Protein AF-A0A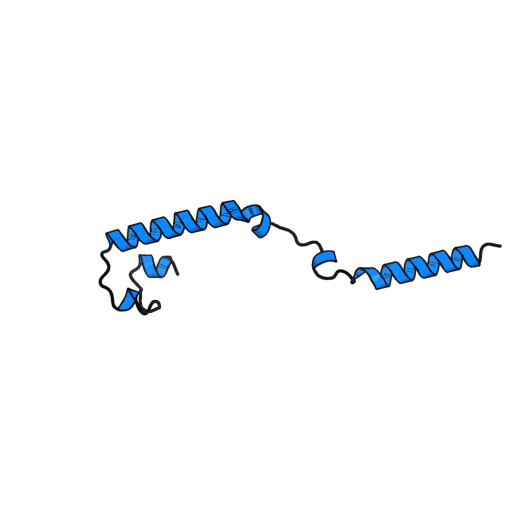9P0L4K6-F1 (afdb_monomer)

Solvent-accessible surface area (backbone atoms only — not comparable to full-atom values): 4916 Å² total; per-residue (Å²): 111,66,68,40,48,67,69,70,53,31,84,91,35,79,70,56,56,75,46,92,74,56,69,69,56,40,48,52,50,47,50,52,53,47,54,52,49,53,50,50,51,64,76,39,40,67,68,76,68,53,79,78,54,64,56,78,80,43,73,60,73,60,49,62,61,50,51,50,54,53,52,51,55,53,49,53,65,73,66,67,125

Sequence (81 aa):
MKQNIGRGEFSQFPKLSQTSCQEDDVSTYVQHLNALYSDFESRFEDILTMVIPPWIINPYDDIEETNVIIQEELTELSTNE

Foldseek 3Di:
DLVCLLVQNCPVPPVSVVDDDDNVRSVVVSVVVVVVVVVVCVVCVCVVPDDDDVCVVPVCPCVVVVVVVVVVVVVVVVPPD

Radius of gyration: 28.34 Å; Cα contacts (8 Å, |Δi|>4): 24; chains: 1; bounding box: 59×16×76 Å

Organism: Acanthoscelides obtectus (NCBI:txid200917)

pLDDT: mean 86.64, std 8.34, range [58.62, 98.19]

Structure (mmCIF, N/CA/C/O backbone):
data_AF-A0A9P0L4K6-F1
#
_entry.id   AF-A0A9P0L4K6-F1
#
loop_
_atom_site.group_PDB
_atom_site.id
_atom_site.type_symbol
_atom_site.label_atom_id
_atom_site.label_alt_id
_atom_site.label_comp_id
_atom_site.label_asym_id
_atom_site.label_entity_id
_atom_site.label_seq_id
_atom_site.pdbx_PDB_ins_code
_atom_site.Cartn_x
_atom_site.Cartn_y
_atom_site.Cartn_z
_atom_site.occupancy
_atom_site.B_iso_or_equiv
_atom_site.auth_seq_id
_atom_site.auth_comp_id
_atom_site.auth_asym_id
_atom_site.auth_atom_id
_atom_site.pdbx_PDB_model_num
ATOM 1 N N . MET A 1 1 ? -3.075 -7.304 11.664 1.00 68.12 1 MET A N 1
ATOM 2 C CA . MET A 1 1 ? -3.340 -6.108 12.501 1.00 68.12 1 MET A CA 1
ATOM 3 C C . MET A 1 1 ? -4.836 -5.835 12.669 1.00 68.12 1 MET A C 1
ATOM 5 O O . MET A 1 1 ? -5.336 -6.035 13.766 1.00 68.12 1 MET A O 1
ATOM 9 N N . LYS A 1 2 ? -5.570 -5.460 11.609 1.00 75.81 2 LYS A N 1
ATOM 10 C CA . LYS A 1 2 ? -7.024 -5.199 11.658 1.00 75.81 2 LYS A CA 1
ATOM 11 C C . LYS A 1 2 ? -7.857 -6.370 12.211 1.00 75.81 2 LYS A C 1
ATOM 13 O O . LYS A 1 2 ? -8.774 -6.144 12.988 1.00 75.81 2 LYS A O 1
ATOM 18 N N . GLN A 1 3 ? -7.541 -7.610 11.823 1.00 80.88 3 GLN A N 1
ATOM 19 C CA . GLN A 1 3 ? -8.284 -8.794 12.28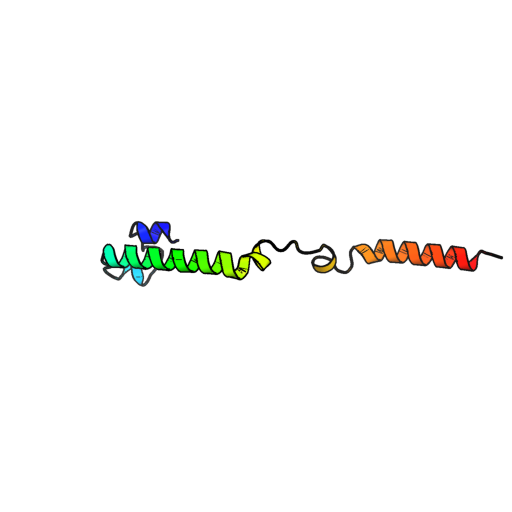6 1.00 80.88 3 GLN A CA 1
ATOM 20 C C . GLN A 1 3 ? -8.185 -8.992 13.805 1.00 80.88 3 GLN A C 1
ATOM 22 O O . GLN A 1 3 ? -9.192 -9.271 14.440 1.00 80.88 3 GLN A O 1
ATOM 27 N N . ASN A 1 4 ? -7.003 -8.774 14.382 1.00 83.94 4 ASN A N 1
ATOM 28 C CA . ASN A 1 4 ? -6.769 -8.887 15.823 1.00 83.94 4 ASN A CA 1
ATOM 29 C C . ASN A 1 4 ? -7.589 -7.825 16.577 1.00 83.94 4 ASN A C 1
ATOM 31 O O . ASN A 1 4 ? -8.274 -8.146 17.539 1.00 83.94 4 ASN A O 1
ATOM 35 N N . ILE A 1 5 ? -7.617 -6.581 16.076 1.00 84.00 5 ILE A N 1
ATOM 36 C CA . ILE A 1 5 ? -8.456 -5.505 16.636 1.00 84.00 5 ILE A CA 1
ATOM 37 C C . ILE A 1 5 ? -9.936 -5.896 16.593 1.00 84.00 5 ILE A C 1
ATOM 39 O O . ILE A 1 5 ? -10.612 -5.793 17.607 1.00 84.00 5 ILE A O 1
ATOM 43 N N . GLY A 1 6 ? -10.422 -6.409 15.458 1.00 82.44 6 GLY A N 1
ATOM 44 C CA . GLY A 1 6 ? -11.810 -6.866 15.324 1.00 82.44 6 GLY A CA 1
ATOM 45 C C . GLY A 1 6 ? -12.179 -8.062 16.208 1.00 82.44 6 GLY A C 1
ATOM 46 O O . GLY A 1 6 ? -13.357 -8.297 16.434 1.00 82.44 6 GLY A O 1
ATOM 47 N N . ARG A 1 7 ? -11.190 -8.802 16.723 1.00 85.75 7 ARG A N 1
ATOM 48 C CA . ARG A 1 7 ? -11.370 -9.882 17.707 1.00 85.75 7 ARG A CA 1
ATOM 49 C C . ARG A 1 7 ? -11.194 -9.416 19.157 1.00 85.75 7 ARG A C 1
ATOM 51 O O . ARG A 1 7 ? -11.254 -10.239 20.063 1.00 85.75 7 ARG A O 1
ATOM 58 N N . GLY A 1 8 ? -10.933 -8.127 19.387 1.00 83.19 8 GLY A N 1
ATOM 59 C CA . GLY A 1 8 ? -10.614 -7.592 20.715 1.00 83.19 8 GLY A CA 1
ATOM 60 C C . GLY A 1 8 ? -9.212 -7.960 21.221 1.00 83.19 8 GLY A C 1
ATOM 61 O O . GLY A 1 8 ? -8.899 -7.790 22.397 1.00 83.19 8 GLY A O 1
ATOM 62 N N . GLU A 1 9 ? -8.339 -8.474 20.354 1.00 87.44 9 GLU A N 1
ATOM 63 C CA . GLU A 1 9 ? -6.981 -8.890 20.702 1.00 87.44 9 GLU A CA 1
ATOM 64 C C . GLU A 1 9 ? -6.037 -7.675 20.700 1.00 87.44 9 GLU A C 1
ATOM 66 O O . GLU A 1 9 ? -5.366 -7.357 19.711 1.00 87.44 9 GLU A O 1
ATOM 71 N N . PHE A 1 10 ? -5.984 -6.972 21.835 1.00 88.00 10 PHE A N 1
ATOM 72 C CA . PHE A 1 10 ? -5.215 -5.730 21.976 1.00 88.00 10 PHE A CA 1
ATOM 73 C C . PHE A 1 10 ? -3.810 -5.898 22.558 1.00 88.00 10 PHE A C 1
ATOM 75 O O . PHE A 1 10 ? -3.113 -4.902 22.724 1.00 88.00 10 PHE A O 1
ATOM 82 N N . SER A 1 11 ? -3.356 -7.121 22.851 1.00 86.12 11 SER A N 1
ATOM 83 C CA . SER A 1 11 ? -2.062 -7.392 23.510 1.00 86.12 11 SER A CA 1
ATOM 84 C C . SER A 1 11 ? -0.857 -6.754 22.805 1.00 86.12 11 SER A C 1
ATOM 86 O O . SER A 1 11 ? 0.091 -6.327 23.457 1.00 86.12 11 SER A O 1
ATOM 88 N N . GLN A 1 12 ? -0.926 -6.625 21.479 1.00 86.62 12 GLN A N 1
ATOM 89 C CA . GLN A 1 12 ? 0.092 -5.984 20.641 1.00 86.62 12 GLN A CA 1
ATOM 90 C C . GLN A 1 12 ? 0.087 -4.441 20.699 1.00 86.62 12 GLN A C 1
ATOM 92 O O . GLN A 1 12 ? 0.974 -3.802 20.138 1.00 86.62 12 GLN A O 1
ATOM 97 N N . PHE A 1 13 ? -0.898 -3.827 21.361 1.00 85.19 13 PHE A N 1
ATOM 98 C CA . PHE A 1 13 ? -1.077 -2.379 21.454 1.00 85.19 13 PHE A CA 1
ATOM 99 C C . PHE A 1 13 ? -1.084 -1.933 22.921 1.00 85.19 13 PHE A C 1
ATOM 101 O O . PHE A 1 13 ? -2.142 -1.932 23.549 1.00 85.19 13 PHE A O 1
ATOM 108 N N . PRO A 1 14 ? 0.053 -1.466 23.469 1.00 85.19 14 PRO A N 1
ATOM 109 C CA . PRO A 1 14 ? 0.191 -1.162 24.897 1.00 85.19 14 PRO A CA 1
ATOM 110 C C . PRO A 1 14 ? -0.853 -0.192 25.462 1.00 85.19 14 PRO A C 1
ATOM 112 O O . PRO A 1 14 ? -1.191 -0.270 26.635 1.00 85.19 14 PRO A O 1
ATOM 115 N N . LYS A 1 15 ? -1.364 0.731 24.638 1.00 85.19 15 LYS A N 1
ATOM 116 C CA . LYS A 1 15 ? -2.402 1.689 25.048 1.00 85.19 15 LYS A CA 1
ATOM 117 C C . LYS A 1 15 ? -3.812 1.100 24.984 1.00 85.19 15 LYS A C 1
ATOM 119 O O . LYS A 1 15 ? -4.633 1.392 25.847 1.00 85.19 15 LYS A O 1
ATOM 124 N N . LEU A 1 16 ? -4.094 0.278 23.974 1.00 81.62 16 LEU A N 1
ATOM 125 C CA . LEU A 1 16 ? -5.419 -0.325 23.800 1.00 81.62 16 LEU A CA 1
ATOM 126 C C . LEU A 1 16 ? -5.613 -1.514 24.743 1.00 81.62 16 LEU A C 1
ATOM 128 O O . LEU A 1 16 ? -6.707 -1.700 25.249 1.00 81.62 16 LEU A O 1
ATOM 132 N N . SER A 1 17 ? -4.553 -2.263 25.062 1.00 84.00 17 SER A N 1
ATOM 133 C CA . SER A 1 17 ? -4.612 -3.361 26.036 1.00 84.00 17 SER A CA 1
ATOM 134 C C . SER A 1 17 ? -4.943 -2.911 27.460 1.00 84.00 17 SER A C 1
ATOM 136 O O . SER A 1 17 ? -5.404 -3.718 28.259 1.00 84.00 17 SER A O 1
ATOM 138 N N . GLN A 1 18 ? -4.707 -1.638 27.781 1.00 84.88 18 GLN A N 1
ATOM 139 C CA . GLN A 1 18 ? -5.010 -1.039 29.085 1.00 84.88 18 GLN A CA 1
ATOM 140 C C . GLN A 1 18 ? -6.381 -0.350 29.119 1.00 84.88 18 GLN A C 1
ATOM 142 O O . GLN A 1 18 ? -6.813 0.102 30.177 1.00 84.88 18 GLN A O 1
ATOM 147 N N . THR A 1 19 ? -7.055 -0.244 27.973 1.00 80.19 19 THR A N 1
ATOM 148 C CA . THR A 1 19 ? -8.302 0.508 27.826 1.00 80.19 19 THR A CA 1
ATOM 149 C C . THR A 1 19 ? -9.468 -0.458 27.644 1.00 80.19 19 THR A C 1
ATOM 151 O O . THR A 1 19 ? -9.379 -1.413 26.879 1.00 80.19 19 THR A O 1
ATOM 154 N N . SER A 1 20 ? -10.581 -0.210 28.335 1.00 80.94 20 SER A N 1
ATOM 155 C CA . SER A 1 20 ? -11.837 -0.905 28.044 1.00 80.94 20 SER A CA 1
ATOM 156 C C . SER A 1 20 ? -12.457 -0.292 26.791 1.00 80.94 20 SER A C 1
ATOM 158 O O . SER A 1 20 ? -12.786 0.894 26.789 1.00 80.94 20 SER A O 1
ATOM 160 N N . CYS A 1 21 ? -12.589 -1.078 25.725 1.00 81.94 21 CYS A N 1
ATOM 161 C CA . CYS A 1 21 ? -13.222 -0.654 24.478 1.00 81.94 21 CYS A CA 1
ATOM 162 C C . CYS A 1 21 ? -14.584 -1.338 24.336 1.00 81.94 21 CYS A C 1
ATOM 164 O O . CYS A 1 21 ? -14.684 -2.548 24.539 1.00 81.94 21 CYS A O 1
ATOM 166 N N . GLN A 1 22 ? -15.621 -0.577 23.979 1.00 88.50 22 GLN A N 1
ATOM 167 C CA . GLN A 1 22 ? -16.918 -1.158 23.630 1.00 88.50 22 GLN A CA 1
ATOM 168 C C . GLN A 1 22 ? -16.820 -1.867 22.276 1.00 88.50 22 GLN A C 1
ATOM 170 O O . GLN A 1 22 ? -16.099 -1.421 21.384 1.00 88.50 22 GLN A O 1
ATOM 175 N N . GLU A 1 23 ? -17.557 -2.963 22.109 1.00 86.56 23 GLU A N 1
ATOM 176 C CA . GLU A 1 23 ? -17.541 -3.752 20.871 1.00 86.56 23 GLU A CA 1
ATOM 177 C C . GLU A 1 23 ? -17.977 -2.920 19.649 1.00 86.56 23 GLU A C 1
ATOM 179 O O . GLU A 1 23 ? -17.360 -3.009 18.585 1.00 86.56 23 GLU A O 1
ATOM 184 N N . ASP A 1 24 ? -18.954 -2.027 19.828 1.00 91.12 24 ASP A N 1
ATOM 185 C CA . ASP A 1 24 ? -19.434 -1.113 18.783 1.00 91.12 24 ASP A CA 1
ATOM 186 C C . ASP A 1 24 ? -18.356 -0.115 18.332 1.00 91.12 24 ASP A C 1
ATOM 188 O O . ASP A 1 24 ? -18.186 0.130 17.131 1.00 91.12 24 ASP A O 1
ATOM 192 N N . ASP A 1 25 ? -17.574 0.418 19.276 1.00 89.81 25 ASP A N 1
ATOM 193 C CA . ASP A 1 25 ? -16.462 1.327 18.981 1.00 89.81 25 ASP A CA 1
ATOM 194 C C . ASP A 1 25 ? -15.364 0.596 18.200 1.00 89.81 25 ASP A C 1
ATOM 196 O O . ASP A 1 25 ? -14.820 1.117 17.223 1.00 89.81 25 ASP A O 1
ATOM 200 N N . VAL A 1 26 ? -15.059 -0.642 18.602 1.00 89.38 26 VAL A N 1
ATOM 201 C CA . VAL A 1 26 ? -14.073 -1.500 17.933 1.00 89.38 26 VAL A CA 1
ATOM 202 C C . VAL A 1 26 ? -14.518 -1.816 16.508 1.00 89.38 26 VAL A C 1
ATOM 204 O O . VAL A 1 26 ? -13.723 -1.693 15.574 1.00 89.38 26 VAL A O 1
ATOM 207 N N . SER A 1 27 ? -15.788 -2.175 16.321 1.00 90.50 27 SER A N 1
ATOM 208 C CA . SER A 1 27 ? -16.371 -2.451 15.007 1.00 90.50 27 SER A CA 1
ATOM 209 C C . SER A 1 27 ? -16.300 -1.225 14.094 1.00 90.50 27 SER A C 1
ATOM 211 O O . SER A 1 27 ? -15.784 -1.308 12.975 1.00 90.50 27 SER A O 1
ATOM 213 N N . THR A 1 28 ? -16.711 -0.060 14.601 1.00 93.25 28 THR A N 1
ATOM 214 C CA . THR A 1 28 ? -16.658 1.220 13.876 1.00 93.25 28 THR A CA 1
ATOM 215 C C . THR A 1 28 ? -15.226 1.575 13.481 1.00 93.25 28 THR A C 1
ATOM 217 O O . THR A 1 28 ? -14.941 1.897 12.325 1.00 93.25 28 THR A O 1
ATOM 220 N N . TYR A 1 29 ? -14.278 1.433 14.407 1.00 91.31 29 TYR A N 1
ATOM 221 C CA . TYR A 1 2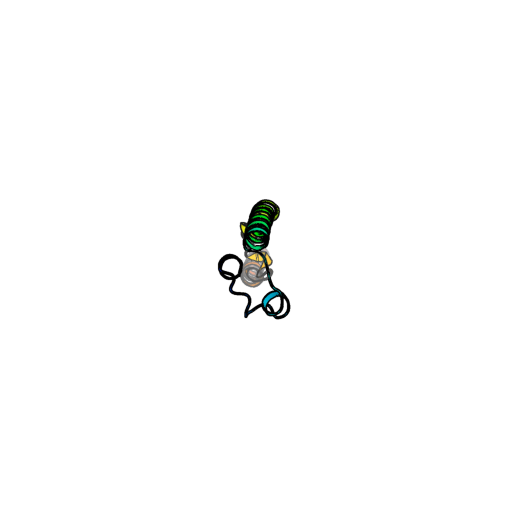9 ? -12.866 1.673 14.131 1.00 91.31 29 TYR A CA 1
ATOM 222 C C . TYR A 1 29 ? -12.319 0.731 13.047 1.00 91.31 29 TYR A C 1
ATOM 224 O O . TYR A 1 29 ? -11.636 1.165 12.116 1.00 91.31 29 TYR A O 1
ATOM 232 N N . VAL A 1 30 ? -12.666 -0.557 13.107 1.00 91.38 30 VAL A N 1
ATOM 233 C CA . VAL A 1 30 ? -12.287 -1.548 12.090 1.00 91.38 30 VAL A CA 1
ATOM 234 C C . VAL A 1 30 ? -12.892 -1.220 10.723 1.00 91.38 30 VAL A C 1
ATOM 236 O O . VAL A 1 30 ? -12.237 -1.460 9.703 1.00 91.38 30 VAL A O 1
ATOM 239 N N . GLN A 1 31 ? -14.109 -0.676 10.667 1.00 95.19 31 GLN A N 1
ATOM 240 C CA . GLN A 1 31 ? -14.721 -0.200 9.424 1.00 95.19 31 GLN A CA 1
ATOM 241 C C . GLN A 1 31 ? -13.957 0.993 8.846 1.00 95.19 31 GLN A C 1
ATOM 243 O O . GLN A 1 31 ? -13.618 0.976 7.663 1.00 95.19 31 GLN A O 1
ATOM 248 N N . HIS A 1 32 ? -13.603 1.981 9.669 1.00 95.75 32 HIS A N 1
ATOM 249 C CA . HIS A 1 32 ? -12.806 3.125 9.225 1.00 95.75 32 HIS A CA 1
ATOM 250 C C . HIS A 1 32 ? -11.429 2.714 8.705 1.00 95.75 32 HIS A C 1
ATOM 252 O O . HIS A 1 32 ? -11.011 3.194 7.655 1.00 95.75 32 HIS A O 1
ATOM 258 N N . LEU A 1 33 ? -10.756 1.770 9.372 1.00 94.88 33 LEU A N 1
ATOM 259 C CA . LEU A 1 33 ? -9.492 1.222 8.876 1.00 94.88 33 LEU A CA 1
ATOM 260 C C . LEU A 1 33 ? -9.637 0.567 7.496 1.00 94.88 33 LEU A C 1
ATOM 262 O O . LEU A 1 33 ? -8.708 0.640 6.700 1.00 94.88 33 LEU A O 1
ATOM 266 N N . ASN A 1 34 ? -10.787 -0.039 7.183 1.00 95.06 34 ASN A N 1
ATOM 267 C CA . ASN A 1 34 ? -11.027 -0.608 5.849 1.00 95.06 34 ASN A CA 1
ATOM 268 C C . ASN A 1 34 ? -11.231 0.432 4.785 1.00 95.06 34 ASN A C 1
ATOM 270 O O . ASN A 1 34 ? -10.674 0.298 3.700 1.00 95.06 34 ASN A O 1
ATOM 274 N N . ALA A 1 35 ? -12.053 1.431 5.094 1.00 97.19 35 ALA A N 1
ATOM 275 C CA . ALA A 1 35 ? -12.290 2.532 4.185 1.00 97.19 35 ALA A CA 1
ATOM 276 C C . ALA A 1 35 ? -10.963 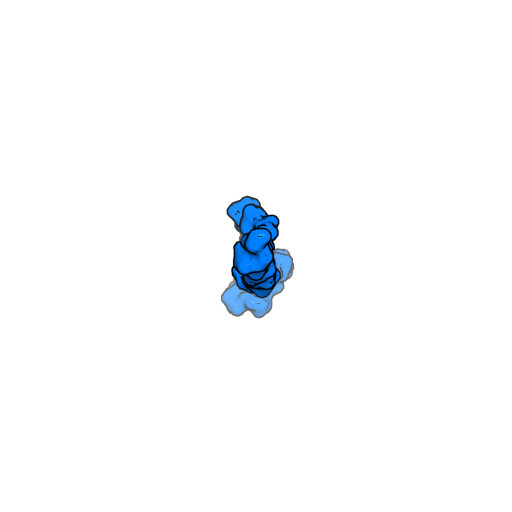3.232 3.872 1.00 97.19 35 ALA A C 1
ATOM 278 O O . ALA A 1 35 ? -10.651 3.446 2.708 1.00 97.19 35 ALA A O 1
ATOM 279 N N . LEU A 1 36 ? -10.142 3.478 4.899 1.00 96.94 36 LEU A N 1
ATOM 280 C CA . LEU A 1 36 ? -8.820 4.070 4.738 1.00 96.94 36 LEU A CA 1
ATOM 281 C C . LEU A 1 36 ? -7.884 3.186 3.909 1.00 96.94 36 LEU A C 1
ATOM 283 O O . LEU A 1 36 ? -7.198 3.690 3.031 1.00 96.94 36 LEU A O 1
ATOM 287 N N . TYR A 1 37 ? -7.853 1.877 4.166 1.00 95.56 37 TYR A N 1
ATOM 288 C CA . TYR A 1 37 ? -7.015 0.961 3.392 1.00 95.56 37 TYR A CA 1
ATOM 289 C C . TYR A 1 37 ? -7.425 0.926 1.916 1.00 95.56 37 TYR A C 1
ATOM 291 O O . TYR A 1 37 ? -6.572 1.050 1.047 1.00 95.56 37 TYR A O 1
ATOM 299 N N . SER A 1 38 ? -8.730 0.848 1.648 1.00 96.81 38 SER A N 1
ATOM 300 C CA . SER A 1 38 ? -9.268 0.845 0.282 1.00 96.81 38 SER A CA 1
ATOM 301 C C . SER A 1 38 ? -8.992 2.173 -0.436 1.00 96.81 38 SER A C 1
ATOM 303 O O . S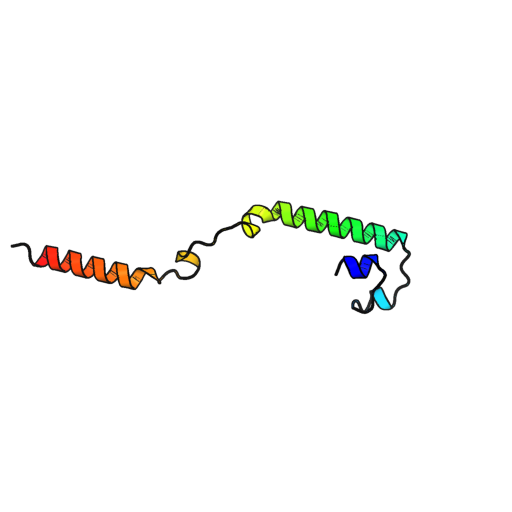ER A 1 38 ? -8.656 2.177 -1.615 1.00 96.81 38 SER A O 1
ATOM 305 N N . ASP A 1 39 ? -9.093 3.304 0.276 1.00 98.19 39 ASP A N 1
ATOM 306 C CA . ASP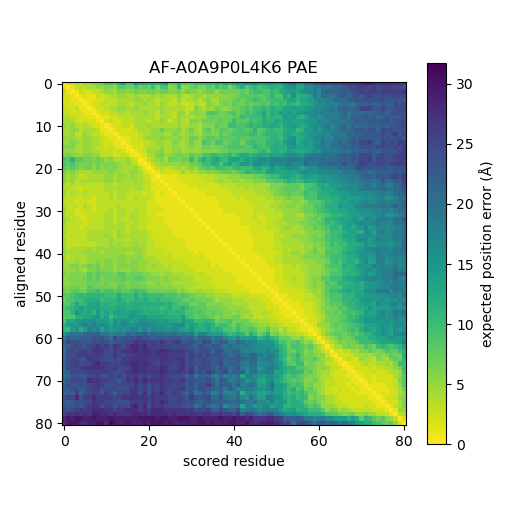 A 1 39 ? -8.726 4.625 -0.252 1.00 98.19 39 ASP A CA 1
ATOM 307 C C . ASP A 1 39 ? -7.239 4.684 -0.614 1.00 98.19 39 ASP A C 1
ATOM 309 O O . ASP A 1 39 ? -6.887 5.148 -1.692 1.00 98.19 39 ASP A O 1
ATOM 313 N N . PHE A 1 40 ? -6.358 4.163 0.245 1.00 97.00 40 PHE A N 1
ATOM 314 C CA . PHE A 1 40 ? -4.923 4.105 -0.036 1.00 97.00 40 PHE A CA 1
ATOM 315 C C . PHE A 1 40 ? -4.602 3.215 -1.237 1.00 97.00 40 PHE A C 1
ATOM 317 O O . PHE A 1 40 ? -3.831 3.633 -2.096 1.00 97.00 40 PHE A O 1
ATOM 324 N N . GLU A 1 41 ? -5.194 2.022 -1.320 1.00 96.69 41 GLU A N 1
ATOM 325 C CA . GLU A 1 41 ? -5.011 1.142 -2.478 1.00 96.69 41 GLU A CA 1
ATOM 326 C C . GLU A 1 41 ? -5.451 1.827 -3.772 1.00 96.69 41 GLU A C 1
ATOM 328 O O . GLU A 1 41 ? -4.714 1.789 -4.750 1.00 96.69 41 GLU A O 1
ATOM 333 N N . SER A 1 42 ? -6.598 2.513 -3.767 1.00 97.50 42 SER A N 1
ATOM 334 C CA . SER A 1 42 ? -7.086 3.224 -4.951 1.00 97.50 42 SER A CA 1
ATOM 335 C C . SER A 1 42 ? -6.231 4.442 -5.305 1.00 97.50 42 SER A C 1
ATOM 337 O O . SER A 1 42 ? -5.951 4.681 -6.475 1.00 97.50 42 SER A O 1
ATOM 339 N N . ARG A 1 43 ? -5.802 5.228 -4.313 1.00 98.19 43 ARG A N 1
ATOM 340 C CA . ARG A 1 43 ? -5.034 6.461 -4.543 1.00 98.19 43 ARG A CA 1
ATOM 341 C C . ARG A 1 43 ? -3.600 6.220 -4.989 1.00 98.19 43 ARG A C 1
ATOM 343 O O . ARG A 1 43 ? -3.018 7.122 -5.579 1.00 98.19 43 ARG A O 1
ATOM 350 N N . PHE A 1 44 ? -3.044 5.061 -4.657 1.00 97.38 44 PHE A N 1
ATOM 351 C CA . PHE A 1 44 ? -1.680 4.673 -5.002 1.00 97.38 44 PHE A CA 1
ATOM 352 C C . PHE A 1 44 ? -1.646 3.449 -5.920 1.00 97.38 44 PHE A C 1
ATOM 354 O O . PHE A 1 44 ? -0.617 2.782 -6.004 1.00 97.38 44 PHE A O 1
ATOM 361 N N . GLU A 1 45 ? -2.757 3.130 -6.591 1.00 97.56 45 GLU A N 1
ATOM 362 C CA . GLU A 1 45 ? -2.848 1.999 -7.520 1.00 97.56 45 GLU A CA 1
ATOM 363 C C . GLU A 1 45 ? -1.766 2.092 -8.601 1.00 97.56 45 GLU A C 1
ATOM 365 O O . GLU A 1 45 ? -1.115 1.102 -8.923 1.00 97.56 45 GLU A O 1
ATOM 370 N N . ASP A 1 46 ? -1.524 3.297 -9.108 1.00 96.50 46 ASP A N 1
ATOM 371 C CA . ASP A 1 46 ? -0.494 3.609 -10.094 1.00 96.50 46 ASP A CA 1
ATOM 372 C C . ASP A 1 46 ? 0.914 3.245 -9.608 1.00 96.50 46 ASP A C 1
ATOM 374 O O . ASP A 1 46 ? 1.663 2.599 -10.334 1.00 96.50 46 ASP A O 1
ATOM 378 N N . ILE A 1 47 ? 1.262 3.594 -8.367 1.00 95.12 47 ILE A N 1
ATOM 379 C CA . ILE A 1 47 ? 2.554 3.257 -7.757 1.00 95.12 47 ILE A CA 1
ATOM 380 C C . ILE A 1 47 ? 2.632 1.759 -7.445 1.00 95.12 47 ILE A C 1
ATOM 382 O O . ILE A 1 47 ? 3.660 1.132 -7.697 1.00 95.12 47 ILE A O 1
ATOM 386 N N . LEU A 1 48 ? 1.561 1.174 -6.902 1.00 94.88 48 LEU A N 1
ATOM 387 C CA . LEU A 1 48 ? 1.501 -0.244 -6.531 1.00 94.88 48 LEU A CA 1
ATOM 388 C C . LEU A 1 48 ? 1.597 -1.171 -7.749 1.00 94.88 48 LEU A C 1
ATOM 390 O O . LEU A 1 48 ? 2.154 -2.263 -7.644 1.00 94.88 48 LEU A O 1
ATOM 394 N N . THR A 1 49 ? 1.071 -0.739 -8.895 1.00 95.25 49 THR A N 1
ATOM 395 C CA . THR A 1 49 ? 1.106 -1.479 -10.167 1.00 95.25 49 THR A CA 1
ATOM 396 C C . THR A 1 49 ? 2.251 -1.048 -11.081 1.00 95.25 49 THR A C 1
ATOM 398 O O . THR A 1 49 ? 2.406 -1.590 -12.179 1.00 95.25 49 THR A O 1
ATOM 401 N N . MET A 1 50 ? 3.085 -0.105 -10.636 1.00 94.94 50 MET A N 1
ATOM 402 C CA . MET A 1 50 ? 4.190 0.405 -11.432 1.00 94.94 50 MET A CA 1
ATOM 403 C C . MET A 1 50 ? 5.219 -0.695 -11.699 1.00 94.94 50 MET A C 1
ATOM 405 O O . MET A 1 50 ? 5.843 -1.238 -10.785 1.00 94.94 50 MET A O 1
ATOM 409 N N . VAL A 1 51 ? 5.461 -0.972 -12.979 1.00 94.06 51 VAL A N 1
ATOM 410 C CA . VAL A 1 51 ? 6.608 -1.775 -13.405 1.00 94.06 51 VAL A CA 1
ATOM 411 C C . VAL A 1 51 ? 7.819 -0.855 -13.461 1.00 94.06 51 VAL A C 1
ATOM 413 O O . VAL A 1 51 ? 7.881 0.039 -14.303 1.00 94.06 51 VAL A O 1
ATOM 416 N N . ILE A 1 52 ? 8.777 -1.063 -12.557 1.00 91.06 52 ILE A N 1
ATOM 417 C CA . ILE A 1 52 ? 10.019 -0.287 -12.540 1.00 91.06 52 ILE A CA 1
ATOM 418 C C . ILE A 1 52 ? 10.875 -0.725 -13.738 1.00 91.06 52 ILE A C 1
ATOM 420 O O . ILE A 1 52 ? 11.249 -1.899 -13.813 1.00 91.06 52 ILE A O 1
ATOM 424 N N . PRO A 1 53 ? 11.208 0.182 -14.673 1.00 88.62 53 PRO A N 1
ATOM 425 C CA . PRO A 1 53 ? 12.084 -0.147 -15.784 1.00 88.62 53 PRO A CA 1
ATOM 426 C C . PRO A 1 53 ? 13.472 -0.597 -15.302 1.00 88.62 53 PRO A C 1
ATOM 428 O O . PRO A 1 53 ? 13.991 -0.017 -14.341 1.00 88.62 53 PRO A O 1
ATOM 431 N N . PRO A 1 54 ? 14.127 -1.546 -15.998 1.00 85.62 54 PRO A N 1
ATOM 432 C CA . PRO A 1 54 ? 15.460 -2.019 -15.627 1.00 85.62 54 PRO A CA 1
ATOM 433 C C . PRO A 1 54 ? 16.492 -0.897 -15.493 1.00 85.62 54 PRO A C 1
ATOM 435 O O . PRO A 1 54 ? 17.269 -0.915 -14.550 1.00 85.62 54 PRO A O 1
ATOM 438 N N . TRP A 1 55 ? 16.431 0.137 -16.339 1.00 83.44 55 TRP A N 1
ATOM 439 C CA . TRP A 1 55 ? 17.344 1.284 -16.274 1.00 83.44 55 TRP A CA 1
ATOM 440 C C . TRP A 1 55 ? 17.182 2.144 -15.007 1.00 83.44 55 TRP A C 1
ATOM 442 O O . TRP A 1 55 ? 18.097 2.871 -14.643 1.00 83.44 55 TRP A O 1
ATOM 452 N N . ILE A 1 56 ? 16.042 2.089 -14.306 1.00 88.00 56 ILE A N 1
ATOM 453 C CA . ILE A 1 56 ? 15.902 2.743 -12.991 1.00 88.00 56 ILE A CA 1
ATOM 454 C C . ILE A 1 56 ? 16.572 1.894 -11.904 1.00 88.00 56 ILE A C 1
ATOM 456 O O . ILE A 1 56 ? 17.154 2.437 -10.967 1.00 88.00 56 ILE A O 1
ATOM 460 N N . ILE A 1 57 ? 16.487 0.565 -12.024 1.00 88.62 57 ILE A N 1
ATOM 461 C CA . ILE A 1 57 ? 17.057 -0.397 -11.067 1.00 88.62 57 ILE A CA 1
ATOM 462 C C . ILE A 1 57 ? 18.578 -0.467 -11.221 1.00 88.62 57 ILE A C 1
ATOM 464 O O . ILE A 1 57 ? 19.306 -0.436 -10.231 1.00 88.62 57 ILE A O 1
ATOM 468 N N . ASN A 1 58 ? 19.048 -0.536 -12.463 1.00 86.12 58 ASN A N 1
ATOM 469 C CA . ASN A 1 58 ? 20.448 -0.517 -12.834 1.00 86.12 58 ASN A CA 1
ATOM 470 C C . ASN A 1 58 ? 20.649 0.391 -14.061 1.00 86.12 58 ASN A C 1
ATOM 472 O O . ASN A 1 58 ? 20.579 -0.073 -15.200 1.00 86.12 58 ASN A O 1
ATOM 476 N N . PRO A 1 59 ? 20.919 1.691 -13.847 1.00 81.62 59 PRO A N 1
ATOM 477 C CA . PRO A 1 59 ? 21.117 2.657 -14.931 1.00 81.62 59 PRO A CA 1
ATOM 478 C C . PRO A 1 59 ? 22.297 2.346 -15.848 1.00 81.62 59 PRO A C 1
ATOM 480 O O . PRO A 1 59 ? 22.417 2.951 -16.910 1.00 81.62 59 PRO A O 1
ATOM 483 N N . TYR A 1 60 ? 23.183 1.450 -15.417 1.00 79.25 60 TYR A N 1
ATOM 484 C CA . TYR A 1 60 ? 24.468 1.200 -16.048 1.00 79.25 60 TYR A CA 1
ATOM 485 C C . TYR A 1 60 ? 24.639 -0.238 -16.546 1.00 79.25 60 TYR A C 1
ATOM 487 O O . TYR A 1 60 ? 25.706 -0.554 -17.060 1.00 79.25 60 TYR A O 1
ATOM 495 N N . ASP A 1 61 ? 23.608 -1.085 -16.437 1.00 76.50 61 ASP A N 1
ATOM 496 C CA . ASP A 1 61 ? 23.667 -2.489 -16.890 1.00 76.50 61 ASP A CA 1
ATOM 497 C C . ASP A 1 61 ? 23.986 -2.598 -18.388 1.00 76.50 61 ASP A C 1
ATOM 499 O O . ASP A 1 61 ? 24.701 -3.492 -18.819 1.00 76.50 61 ASP A O 1
ATOM 503 N N . ASP A 1 62 ? 23.503 -1.630 -19.169 1.00 70.19 62 ASP A N 1
ATOM 504 C CA . ASP A 1 62 ? 23.610 -1.610 -20.632 1.00 70.19 62 ASP A CA 1
ATOM 505 C C . ASP A 1 62 ? 24.874 -0.884 -21.140 1.00 70.19 62 ASP A C 1
ATOM 507 O O . ASP A 1 62 ? 25.130 -0.795 -22.342 1.00 70.19 62 ASP A O 1
ATOM 511 N N . ILE A 1 63 ? 25.681 -0.309 -20.234 1.00 72.56 63 ILE A N 1
ATOM 512 C CA . ILE A 1 63 ? 26.855 0.492 -20.617 1.00 72.56 63 ILE A CA 1
ATOM 513 C C . ILE A 1 63 ? 27.967 -0.381 -21.187 1.00 72.56 63 ILE A C 1
ATOM 515 O O . ILE A 1 63 ? 28.675 0.071 -22.085 1.00 72.56 63 ILE A O 1
ATOM 519 N N . GLU A 1 64 ? 28.156 -1.603 -20.686 1.00 71.62 64 GLU A N 1
ATOM 520 C CA . GLU A 1 64 ? 29.197 -2.489 -21.216 1.00 71.62 64 GLU A CA 1
ATOM 521 C C . GLU A 1 64 ? 28.886 -2.911 -22.657 1.00 71.62 64 GLU A C 1
ATOM 523 O O . GLU A 1 64 ? 29.754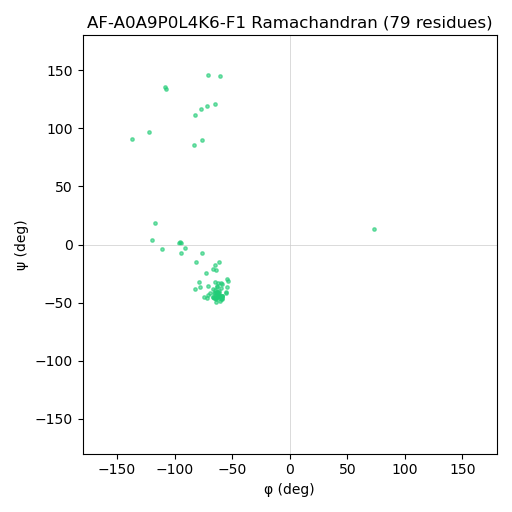 -2.779 -23.518 1.00 71.62 64 GLU A O 1
ATOM 528 N N . GLU A 1 65 ? 27.643 -3.307 -22.947 1.00 71.88 65 GLU A N 1
ATOM 529 C CA . GLU A 1 65 ? 27.198 -3.665 -24.301 1.00 71.88 65 GLU A CA 1
ATOM 530 C C . GLU A 1 65 ? 27.238 -2.451 -25.241 1.00 71.88 65 GLU A C 1
ATOM 532 O O . GLU A 1 65 ? 27.836 -2.512 -26.317 1.00 71.88 65 GLU A O 1
ATOM 537 N N . THR A 1 66 ? 26.723 -1.302 -24.795 1.00 74.94 66 THR A N 1
ATOM 538 C CA . THR A 1 66 ? 26.758 -0.053 -25.572 1.00 74.94 66 THR A CA 1
ATOM 539 C C . THR A 1 66 ? 28.193 0.405 -25.863 1.00 74.94 66 THR A C 1
ATOM 541 O O . THR A 1 66 ? 28.489 0.853 -26.969 1.00 74.94 66 THR A O 1
ATOM 544 N N . ASN A 1 67 ? 29.115 0.279 -24.902 1.00 79.56 67 ASN A N 1
ATOM 545 C CA . ASN A 1 67 ? 30.520 0.634 -25.112 1.00 79.56 67 ASN A CA 1
ATOM 546 C C . ASN A 1 67 ? 31.205 -0.288 -26.125 1.00 79.56 67 ASN A C 1
ATOM 548 O O . ASN A 1 67 ? 32.023 0.197 -26.905 1.00 79.56 67 ASN A O 1
ATOM 552 N N . VAL A 1 68 ? 30.892 -1.588 -26.116 1.00 80.06 68 VAL A N 1
ATOM 553 C CA . VAL A 1 68 ? 31.414 -2.542 -27.106 1.00 80.06 68 VAL A CA 1
ATOM 554 C C . VAL A 1 68 ? 30.906 -2.184 -28.502 1.00 80.06 68 VAL A C 1
ATOM 556 O O . VAL A 1 68 ? 31.722 -2.046 -29.409 1.00 80.06 68 VAL A O 1
ATOM 559 N N . ILE A 1 69 ? 29.606 -1.914 -28.654 1.00 84.31 69 ILE A N 1
ATOM 560 C CA . ILE A 1 69 ? 29.006 -1.513 -29.938 1.00 84.31 69 ILE A CA 1
ATOM 561 C C . ILE A 1 69 ? 29.657 -0.227 -30.472 1.00 84.31 69 ILE A C 1
ATOM 563 O O . ILE A 1 69 ? 30.070 -0.173 -31.627 1.00 84.31 69 ILE A O 1
ATOM 567 N N . ILE A 1 70 ? 29.826 0.795 -29.625 1.00 86.56 70 ILE A N 1
ATOM 568 C CA . ILE A 1 70 ? 30.471 2.058 -30.023 1.00 86.56 70 ILE A CA 1
ATOM 569 C C . ILE A 1 70 ? 31.931 1.830 -30.445 1.00 86.56 70 ILE A C 1
ATOM 571 O O . ILE A 1 70 ? 32.399 2.435 -31.408 1.00 86.56 70 ILE A O 1
ATOM 575 N N . GLN A 1 71 ? 32.677 0.980 -29.732 1.00 84.44 71 GLN A N 1
ATOM 576 C CA . GLN A 1 71 ? 34.063 0.655 -30.088 1.00 84.44 71 GLN A CA 1
ATOM 577 C C . GLN A 1 71 ? 34.144 -0.074 -31.437 1.00 84.44 71 GLN A C 1
ATOM 579 O O . GLN A 1 71 ? 35.024 0.241 -32.240 1.00 84.44 71 GLN A O 1
ATOM 584 N N . GLU A 1 72 ? 33.235 -1.015 -31.702 1.00 86.38 72 GLU A N 1
ATOM 585 C CA . GLU A 1 72 ? 33.153 -1.740 -32.975 1.00 86.38 72 GLU A CA 1
ATOM 586 C C . GLU A 1 72 ? 32.822 -0.793 -34.137 1.00 86.38 72 GLU A C 1
ATOM 588 O O . GLU A 1 72 ? 33.583 -0.742 -35.103 1.00 86.38 72 GLU A O 1
ATOM 593 N N . GLU A 1 73 ? 31.792 0.051 -34.007 1.00 88.38 73 GLU A N 1
ATOM 594 C CA . GLU A 1 73 ? 31.425 1.043 -35.031 1.00 88.38 73 GLU A CA 1
ATOM 595 C C . GLU A 1 73 ? 32.573 2.020 -35.335 1.00 88.38 73 GLU A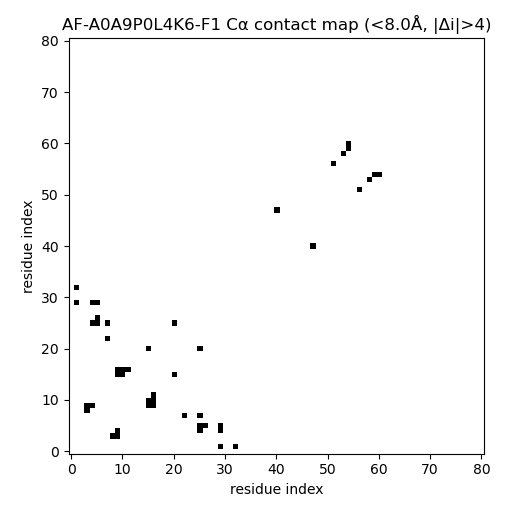 C 1
ATOM 597 O O . GLU A 1 73 ? 32.879 2.305 -36.496 1.00 88.38 73 GLU A O 1
ATOM 602 N N . LEU A 1 74 ? 33.253 2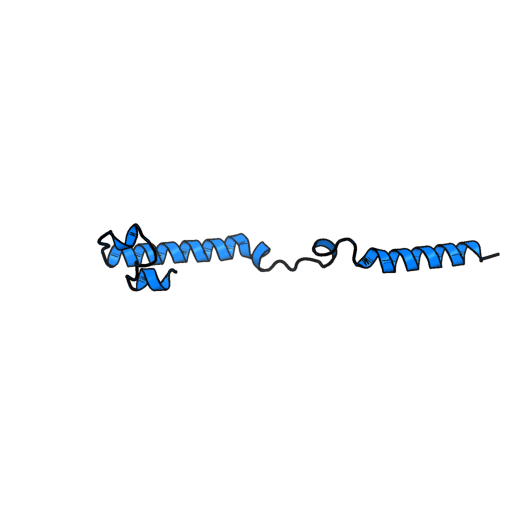.529 -34.301 1.00 91.19 74 LEU A N 1
ATOM 603 C CA . LEU A 1 74 ? 34.414 3.406 -34.482 1.00 91.19 74 LEU A CA 1
ATOM 604 C C . LEU A 1 74 ? 35.571 2.685 -35.185 1.00 91.19 74 LEU A C 1
ATOM 606 O O . LEU A 1 74 ? 36.273 3.293 -35.997 1.00 91.19 74 LEU A O 1
ATOM 610 N N . THR A 1 75 ? 35.760 1.396 -34.897 1.00 88.00 75 THR A N 1
ATOM 611 C CA . THR A 1 75 ? 36.784 0.567 -35.539 1.00 88.00 75 THR A CA 1
ATOM 612 C C . THR A 1 75 ? 36.467 0.361 -37.022 1.00 88.00 75 THR A C 1
ATOM 614 O O . THR A 1 75 ? 37.350 0.570 -37.856 1.00 88.00 75 THR A O 1
ATOM 617 N N . GLU A 1 76 ? 35.217 0.055 -37.377 1.00 90.75 76 GLU A N 1
ATOM 618 C CA . GLU A 1 76 ? 34.759 -0.068 -38.770 1.00 90.75 76 GLU A CA 1
ATOM 619 C C . GLU A 1 76 ? 34.913 1.248 -39.550 1.00 90.75 76 GLU A C 1
ATOM 621 O O . GLU A 1 76 ? 35.458 1.265 -40.654 1.00 90.75 76 GLU A O 1
ATOM 626 N N . LEU A 1 77 ? 34.528 2.382 -38.953 1.00 89.88 77 LEU A N 1
ATOM 627 C CA . LEU A 1 77 ? 34.713 3.706 -39.560 1.00 89.88 77 LEU A CA 1
ATOM 628 C C . LEU A 1 77 ? 36.190 4.059 -39.782 1.00 89.88 77 LEU A C 1
ATOM 630 O O . LEU A 1 77 ? 36.513 4.755 -40.742 1.00 89.88 77 LEU A O 1
ATOM 634 N N . SER A 1 78 ? 37.085 3.595 -38.906 1.00 81.19 78 SER A N 1
ATOM 635 C CA . SER A 1 78 ? 38.528 3.851 -39.005 1.00 81.19 78 SER A CA 1
ATOM 636 C C . SER A 1 78 ? 39.267 2.931 -39.982 1.00 81.19 78 SER A C 1
ATOM 638 O O . SER A 1 78 ? 40.407 3.221 -40.341 1.00 81.19 78 SER A O 1
ATOM 640 N N . THR A 1 79 ? 38.634 1.832 -40.401 1.00 82.56 79 THR A N 1
ATOM 641 C CA . THR A 1 79 ? 39.226 0.813 -41.285 1.00 82.56 79 THR A CA 1
ATOM 642 C C . THR A 1 79 ? 38.608 0.773 -42.685 1.00 82.56 79 THR A C 1
ATOM 644 O O . THR A 1 79 ? 39.130 0.069 -43.550 1.00 82.56 79 THR A O 1
ATOM 647 N N . ASN A 1 80 ? 37.567 1.571 -42.946 1.00 62.31 80 ASN A N 1
ATOM 648 C CA . ASN A 1 80 ? 37.081 1.860 -44.297 1.00 62.31 80 ASN A CA 1
ATOM 649 C C . ASN A 1 80 ? 38.010 2.870 -45.013 1.00 62.31 80 ASN A C 1
ATOM 651 O O . ASN A 1 80 ? 37.795 4.081 -44.929 1.00 62.31 80 ASN A O 1
ATOM 655 N N . GLU A 1 81 ? 39.028 2.359 -45.717 1.00 58.62 81 GLU A N 1
ATOM 656 C CA . GLU A 1 81 ? 39.743 3.045 -46.819 1.00 58.62 81 GLU A CA 1
ATOM 657 C C . GLU A 1 81 ? 39.015 2.883 -48.164 1.00 58.62 81 GLU A C 1
ATOM 659 O O . GLU A 1 81 ? 38.564 1.754 -48.473 1.00 58.62 81 GLU A O 1
#

Mean predicted aligned error: 10.94 Å

Secondary structure (DSSP, 8-state):
-HHHHHTT--TT-TTTTTS---HHHHHHHHHHHHHHHHHHHHHTHHHHT----HHHH-TTTTHHHHHHHHHHHHHHHHH--